Protein AF-A0A8H5MRT3-F1 (afdb_monomer)

Foldseek 3Di:
DDDDDDDDDDDDDDDDDDDDDDPDWDWDDDPDDTDTDDDDPDDDDDDPVCPVVVVVVVVVVVVVVVVVCVVPDPVNVLVVVLLVVLVVVVVVCVVVVHDDDSVVSSVVSVCVSVCVPVVVPDQDDCPDPLLVVQLVVCVVVVHDRPSVVSSVVVVVPD

Radius of gyration: 29.29 Å; Cα contacts (8 Å, |Δi|>4): 64; chains: 1; bounding box: 80×61×52 Å

Secondary structure (DSSP, 8-state):
----------------------------EETTEE-------------TTSHHHHHHHHHHHHHHHHHHHHHS-HHHHHHHHHHHHHHHHHHHHHHHT-S--HHHHHHHHHHHHTT-S-TTS----TTSHHHHHHHHHHHHTT---SHHHHHHHHHHT-

pLDDT: mean 70.68, std 19.43, range [31.06, 95.75]

Sequence (158 aa):
MKGSSFSFPLFLFPQDLSSSQIHTAQTLRGDGSKLTIIQDDDHYEHNDDDEIDAKSELQTYLDDIADALKKHSETKVDGIFNEKLSEMVYGSNMVEGVGSSLDITSELCRDIFAGVIDADDVEISDQDPIYKAVQMKLIEKCKPSAHEDVLRTLREVV

Organism: NCBI:txid751941

Mean predicted aligned error: 21.39 Å

Structure (mmCIF, N/CA/C/O backbone):
data_AF-A0A8H5MRT3-F1
#
_entry.id   AF-A0A8H5MRT3-F1
#
loop_
_atom_site.group_PDB
_atom_site.id
_atom_site.type_symbol
_atom_site.label_atom_id
_atom_site.label_alt_id
_atom_site.label_comp_id
_atom_site.label_asym_id
_atom_site.label_entity_id
_atom_site.label_seq_id
_atom_site.pdbx_PDB_ins_code
_atom_site.Cartn_x
_atom_site.Cartn_y
_atom_site.Cartn_z
_atom_site.occupancy
_atom_site.B_iso_or_equiv
_atom_site.auth_seq_id
_atom_site.auth_comp_id
_atom_site.auth_asym_id
_atom_site.auth_atom_id
_atom_site.pdbx_PDB_model_num
ATOM 1 N N . MET A 1 1 ? 18.147 -32.228 29.590 1.00 38.44 1 MET A N 1
ATOM 2 C CA . MET A 1 1 ? 17.944 -31.900 28.160 1.00 38.44 1 MET A CA 1
ATOM 3 C C . MET A 1 1 ? 18.566 -30.541 27.892 1.00 38.44 1 MET A C 1
ATOM 5 O O . MET A 1 1 ? 18.692 -29.755 28.819 1.00 38.44 1 MET A O 1
ATOM 9 N N . LYS A 1 2 ? 19.072 -30.371 26.671 1.00 37.56 2 LYS A N 1
ATOM 10 C CA . LYS A 1 2 ? 20.018 -29.345 26.213 1.00 37.56 2 LYS A CA 1
ATOM 11 C C . LYS A 1 2 ? 19.519 -27.912 26.443 1.00 37.56 2 LYS A C 1
ATOM 13 O O . LYS A 1 2 ? 18.344 -27.638 26.228 1.00 37.56 2 LYS A O 1
ATOM 18 N N . GLY A 1 3 ? 20.443 -27.037 26.836 1.00 40.56 3 GLY A N 1
ATOM 19 C CA . GLY A 1 3 ? 20.300 -25.588 26.742 1.00 40.56 3 GLY A CA 1
ATOM 20 C C . GLY A 1 3 ? 20.863 -25.052 25.427 1.00 40.56 3 GLY A C 1
ATOM 21 O O . GLY A 1 3 ? 21.593 -25.765 24.739 1.00 40.56 3 GLY A O 1
ATOM 22 N N . SER A 1 4 ? 20.556 -23.786 25.151 1.00 36.78 4 SER A N 1
ATOM 23 C CA . SER A 1 4 ? 21.283 -22.927 24.215 1.00 36.78 4 SER A CA 1
ATOM 24 C C . SER A 1 4 ? 21.171 -21.482 24.708 1.00 36.78 4 SER A C 1
ATOM 26 O O . SER A 1 4 ? 20.144 -20.840 24.509 1.00 36.78 4 SER A O 1
ATOM 28 N N . SER A 1 5 ? 22.220 -20.985 25.366 1.00 38.44 5 SER A N 1
ATOM 29 C CA . SER A 1 5 ? 22.462 -19.547 25.524 1.00 38.44 5 SER A CA 1
ATOM 30 C C . SER A 1 5 ? 23.349 -19.106 24.367 1.00 38.44 5 SER A C 1
ATOM 32 O O . SER A 1 5 ? 24.438 -19.654 24.190 1.00 38.44 5 SER A O 1
ATOM 34 N N . PHE A 1 6 ? 22.887 -18.141 23.576 1.00 35.59 6 PHE A N 1
ATOM 35 C CA . PHE A 1 6 ? 23.701 -17.519 22.537 1.00 35.59 6 PHE A CA 1
ATOM 36 C C . PHE A 1 6 ? 24.627 -16.475 23.169 1.00 35.59 6 PHE A C 1
ATOM 38 O O . PHE A 1 6 ? 24.176 -15.546 23.834 1.00 35.59 6 PHE A O 1
ATOM 45 N N . SER A 1 7 ? 25.930 -16.674 22.974 1.00 31.06 7 SER A N 1
ATOM 46 C CA . SER A 1 7 ? 27.013 -15.775 23.366 1.00 31.06 7 SER A CA 1
ATOM 47 C C . SER A 1 7 ? 27.576 -15.134 22.099 1.00 31.06 7 SER A C 1
ATOM 49 O O . SER A 1 7 ? 27.990 -15.849 21.186 1.00 31.06 7 SER A O 1
ATOM 51 N N . PHE A 1 8 ? 27.575 -13.803 22.037 1.00 37.38 8 PHE A N 1
ATOM 52 C CA . PHE A 1 8 ? 28.290 -13.041 21.014 1.00 37.38 8 PHE A CA 1
ATOM 53 C C . PHE A 1 8 ? 29.710 -12.755 21.517 1.00 37.38 8 PHE A C 1
ATOM 55 O O . PHE A 1 8 ? 29.850 -12.163 22.590 1.00 37.38 8 PHE A O 1
ATOM 62 N N . PRO A 1 9 ? 30.776 -13.128 20.788 1.00 39.16 9 PRO A N 1
ATOM 63 C CA . PRO A 1 9 ? 32.117 -12.748 21.190 1.00 39.16 9 PRO A CA 1
ATOM 64 C C . PRO A 1 9 ? 32.434 -11.318 20.728 1.00 39.16 9 PRO A C 1
ATOM 66 O O . PRO A 1 9 ? 32.571 -11.047 19.537 1.00 39.16 9 PRO A O 1
ATOM 69 N N . LEU A 1 10 ? 32.607 -10.418 21.702 1.00 44.59 10 LEU A N 1
ATOM 70 C CA . LEU A 1 10 ? 33.539 -9.296 21.590 1.00 44.59 10 LEU A CA 1
ATOM 71 C C . LEU A 1 10 ? 34.966 -9.867 21.502 1.00 44.59 10 LEU A C 1
ATOM 73 O O . LEU A 1 10 ? 35.394 -10.563 22.419 1.00 44.59 10 LEU A O 1
ATOM 77 N N . PHE A 1 11 ? 35.724 -9.505 20.469 1.00 35.75 11 PHE A N 1
ATOM 78 C CA . PHE A 1 11 ? 37.192 -9.497 20.515 1.00 35.75 11 PHE A CA 1
ATOM 79 C C . PHE A 1 11 ? 37.657 -8.175 19.889 1.00 35.75 11 PHE A C 1
ATOM 81 O O . PHE A 1 11 ? 37.386 -7.923 18.722 1.00 35.75 11 PHE A O 1
ATOM 88 N N . LEU A 1 12 ? 38.032 -7.174 20.689 1.00 33.06 12 LEU A N 1
ATOM 89 C CA . LEU A 1 12 ? 39.310 -6.968 21.393 1.00 33.06 12 LEU A CA 1
ATOM 90 C C . LEU A 1 12 ? 40.429 -6.532 20.425 1.00 33.06 12 LEU A C 1
ATOM 92 O O . LEU A 1 12 ? 41.080 -7.357 19.792 1.00 33.06 12 LEU A O 1
ATOM 96 N N . PHE A 1 13 ? 40.641 -5.215 20.350 1.00 41.34 13 PHE A N 1
ATOM 97 C CA . PHE A 1 13 ? 41.841 -4.586 19.791 1.00 41.34 13 PHE A CA 1
ATOM 98 C C . PHE A 1 13 ? 43.082 -4.960 20.618 1.00 41.34 13 PHE A C 1
ATOM 100 O O . PHE A 1 13 ? 43.016 -4.908 21.850 1.00 41.34 13 PHE A O 1
ATOM 107 N N . PRO A 1 14 ? 44.237 -5.200 19.975 1.00 41.59 14 PRO A N 1
ATOM 108 C CA . PRO A 1 14 ? 45.530 -4.912 20.580 1.00 41.59 14 PRO A CA 1
ATOM 109 C C . PRO A 1 14 ? 46.210 -3.708 19.918 1.00 41.59 14 PRO A C 1
ATOM 111 O O . PRO A 1 14 ? 46.106 -3.477 18.715 1.00 41.59 14 PRO A O 1
ATOM 114 N N . GLN A 1 15 ? 46.889 -2.958 20.779 1.00 37.81 15 GLN A N 1
ATOM 115 C CA . GLN A 1 15 ? 47.572 -1.689 20.571 1.00 37.81 15 GLN A CA 1
ATOM 116 C C . GLN A 1 15 ? 48.885 -1.810 19.775 1.00 37.81 15 GLN A C 1
ATOM 118 O O . GLN A 1 15 ? 49.547 -2.842 19.822 1.00 37.81 15 GLN A O 1
ATOM 123 N N . ASP A 1 16 ? 49.235 -0.697 19.123 1.00 38.53 16 ASP A N 1
ATOM 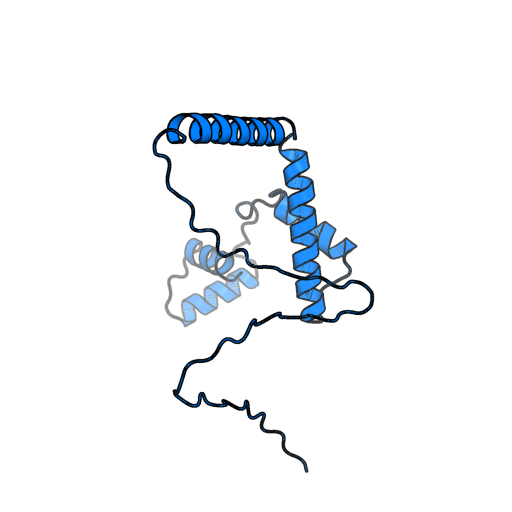124 C CA . ASP A 1 16 ? 50.571 -0.114 18.900 1.00 38.53 16 ASP A CA 1
ATOM 125 C C . ASP A 1 16 ? 51.800 -1.029 18.720 1.00 38.53 16 ASP A C 1
ATOM 127 O O . ASP A 1 16 ? 52.264 -1.664 19.664 1.00 38.53 16 ASP A O 1
ATOM 131 N N . LEU A 1 17 ? 52.444 -0.938 17.544 1.00 35.28 17 LEU A N 1
ATOM 132 C CA . LEU A 1 17 ? 53.775 -0.316 17.367 1.00 35.28 17 LEU A CA 1
ATOM 133 C C . LEU A 1 17 ? 54.348 -0.556 15.956 1.00 35.28 17 LEU A C 1
ATOM 135 O O . LEU A 1 17 ? 54.407 -1.679 15.469 1.00 35.28 17 LEU A O 1
ATOM 139 N N . SER A 1 18 ? 54.940 0.518 15.422 1.00 35.66 18 SER A N 1
ATOM 140 C CA . SER A 1 18 ? 56.098 0.542 14.515 1.00 35.66 18 SER A CA 1
ATOM 141 C C . SER A 1 18 ? 55.890 0.275 13.016 1.00 35.66 18 SER A C 1
ATOM 143 O O . SER A 1 18 ? 55.746 -0.854 12.560 1.00 35.66 18 SER A O 1
ATOM 145 N N . SER A 1 19 ? 56.048 1.371 12.264 1.00 47.59 19 SER A N 1
ATOM 146 C CA . SER A 1 19 ? 56.531 1.505 10.884 1.00 47.59 19 SER A CA 1
ATOM 147 C C . SER A 1 19 ? 56.924 0.225 10.148 1.00 47.59 19 SER A C 1
ATOM 149 O O . SER A 1 19 ? 57.973 -0.353 10.420 1.00 47.59 19 SER A O 1
ATOM 151 N N . SER A 1 20 ? 56.161 -0.109 9.109 1.00 41.44 20 SER A N 1
ATOM 152 C CA . SER A 1 20 ? 56.676 -0.442 7.774 1.00 41.44 20 SER A CA 1
ATOM 153 C C . SER A 1 20 ? 55.509 -0.867 6.885 1.00 41.44 20 SER A C 1
ATOM 155 O O . SER A 1 20 ? 54.874 -1.881 7.145 1.00 41.44 20 SER A O 1
ATOM 157 N N . GLN A 1 21 ? 55.261 -0.058 5.853 1.00 49.41 21 GLN A N 1
ATOM 158 C CA . GLN A 1 21 ? 54.480 -0.305 4.635 1.00 49.41 21 GLN A CA 1
ATOM 159 C C . GLN A 1 21 ? 53.710 -1.637 4.555 1.00 49.41 21 GLN A C 1
ATOM 161 O O . GLN A 1 21 ? 54.299 -2.695 4.336 1.00 49.41 21 GLN A O 1
ATOM 166 N N . ILE A 1 22 ? 52.377 -1.568 4.610 1.00 34.69 22 ILE A N 1
ATOM 167 C CA . ILE A 1 22 ? 51.505 -2.651 4.144 1.00 34.69 22 ILE A CA 1
ATOM 168 C C . ILE A 1 22 ? 50.530 -2.060 3.124 1.00 34.69 22 ILE A C 1
ATOM 170 O O . ILE A 1 22 ? 49.550 -1.406 3.480 1.00 34.69 22 ILE A O 1
ATOM 174 N N . HIS A 1 23 ? 50.804 -2.301 1.840 1.00 44.53 23 HIS A N 1
ATOM 175 C CA . HIS A 1 23 ? 49.820 -2.129 0.774 1.00 44.53 23 HIS A CA 1
ATOM 176 C C . HIS A 1 23 ? 48.643 -3.067 1.057 1.00 44.53 23 HIS A C 1
ATOM 178 O O . HIS A 1 23 ? 48.752 -4.285 0.904 1.00 44.53 23 HIS A O 1
ATOM 184 N N . THR A 1 24 ? 47.521 -2.512 1.511 1.00 42.94 24 THR A N 1
ATOM 185 C CA . THR A 1 24 ? 46.350 -3.308 1.884 1.00 42.94 24 THR A CA 1
ATOM 186 C C . THR A 1 24 ? 45.432 -3.441 0.672 1.00 42.94 24 THR A C 1
ATOM 188 O O . THR A 1 24 ? 44.496 -2.672 0.500 1.00 42.94 24 THR A O 1
ATOM 191 N N . ALA A 1 25 ? 45.703 -4.417 -0.196 1.00 45.69 25 ALA A N 1
ATOM 192 C CA . ALA A 1 25 ? 44.769 -4.801 -1.251 1.00 45.69 25 ALA A CA 1
ATOM 193 C C . ALA A 1 25 ? 43.696 -5.733 -0.663 1.00 45.69 25 ALA A C 1
ATOM 195 O O . ALA A 1 25 ? 43.982 -6.884 -0.326 1.00 45.69 25 ALA A O 1
ATOM 196 N N . GLN A 1 26 ? 42.453 -5.263 -0.540 1.00 53.03 26 GLN A N 1
ATOM 197 C CA . GLN A 1 26 ? 41.330 -6.129 -0.176 1.00 53.03 26 GLN A CA 1
ATOM 198 C C . GLN A 1 26 ? 40.795 -6.833 -1.428 1.00 53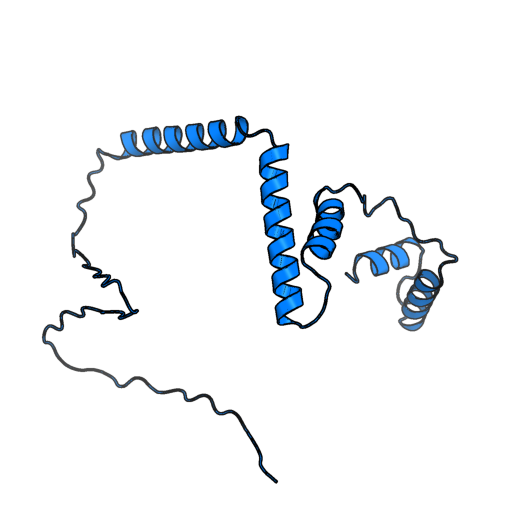.03 26 GLN A C 1
ATOM 200 O O . GLN A 1 26 ? 40.289 -6.201 -2.350 1.00 53.03 26 GLN A O 1
ATOM 205 N N . THR A 1 27 ? 40.924 -8.162 -1.471 1.00 46.84 27 THR A N 1
ATOM 206 C CA . THR A 1 27 ? 40.337 -9.007 -2.523 1.00 46.84 27 THR A CA 1
ATOM 207 C C . THR A 1 27 ? 39.107 -9.713 -1.964 1.00 46.84 27 THR A C 1
ATOM 209 O O . THR A 1 27 ? 39.235 -10.612 -1.135 1.00 46.84 27 THR A O 1
ATOM 212 N N . LEU A 1 28 ? 37.919 -9.342 -2.441 1.00 52.44 28 LEU A N 1
ATOM 213 C CA . LEU A 1 28 ? 36.685 -10.080 -2.175 1.00 52.44 28 LEU A CA 1
ATOM 214 C C . LEU A 1 28 ? 36.466 -11.088 -3.305 1.00 52.44 28 LEU A C 1
ATOM 216 O O . LEU A 1 28 ? 36.392 -10.728 -4.479 1.00 52.44 28 LEU A O 1
ATOM 220 N N . ARG A 1 29 ? 36.429 -12.375 -2.950 1.00 45.03 29 ARG A N 1
ATOM 221 C CA . ARG A 1 29 ? 36.371 -13.491 -3.899 1.00 45.03 29 ARG A CA 1
ATOM 222 C C . ARG A 1 29 ? 34.964 -14.093 -3.900 1.00 45.03 29 ARG A C 1
ATOM 224 O O . ARG A 1 29 ? 34.662 -14.950 -3.077 1.00 45.03 29 ARG A O 1
ATOM 231 N N . GLY A 1 30 ? 34.124 -13.628 -4.823 1.00 49.97 30 GLY A N 1
ATOM 232 C CA . GLY A 1 30 ? 32.877 -14.281 -5.231 1.00 49.97 30 GLY A CA 1
ATOM 233 C C . GLY A 1 30 ? 33.071 -14.957 -6.589 1.00 49.97 30 GLY A C 1
ATOM 234 O O . GLY A 1 30 ? 33.791 -14.434 -7.440 1.00 49.97 30 GLY A O 1
ATOM 235 N N . ASP A 1 31 ? 32.497 -16.146 -6.755 1.00 59.94 31 ASP A N 1
ATOM 236 C CA . ASP A 1 31 ? 32.684 -17.026 -7.912 1.00 59.94 31 ASP A CA 1
ATOM 237 C C . ASP A 1 31 ? 32.353 -16.304 -9.236 1.00 59.94 31 ASP A C 1
ATOM 239 O O . ASP A 1 31 ? 31.204 -15.958 -9.504 1.00 59.94 31 ASP A O 1
ATOM 243 N N . GLY A 1 32 ? 33.388 -16.020 -10.034 1.00 55.50 32 GLY A N 1
ATOM 244 C CA . GLY A 1 32 ? 33.270 -15.556 -11.421 1.00 55.50 32 GLY A CA 1
ATOM 245 C C . GLY A 1 32 ? 33.774 -14.147 -11.762 1.00 55.50 32 GLY A C 1
ATOM 246 O O . GLY A 1 32 ? 34.082 -13.920 -12.927 1.00 55.50 32 GLY A O 1
ATOM 247 N N . SER A 1 33 ? 33.936 -13.211 -10.817 1.00 55.47 33 SER A N 1
ATOM 248 C CA . SER A 1 33 ? 34.390 -11.839 -11.149 1.00 55.47 33 SER A CA 1
ATOM 249 C C . SER A 1 33 ? 35.351 -11.274 -10.103 1.00 55.47 33 SER A C 1
ATOM 251 O O . SER A 1 33 ? 34.990 -11.119 -8.939 1.00 55.47 33 SER A O 1
ATOM 253 N N . LYS A 1 34 ? 36.585 -10.945 -10.510 1.00 60.38 34 LYS A N 1
ATOM 254 C CA . LYS A 1 34 ? 37.601 -10.322 -9.645 1.00 60.38 34 LYS A CA 1
ATOM 255 C C . LYS A 1 34 ? 37.464 -8.798 -9.707 1.00 60.38 34 LYS A C 1
ATOM 257 O O . LYS A 1 34 ? 37.941 -8.183 -10.657 1.00 60.38 34 LYS A O 1
ATOM 262 N N . LEU A 1 35 ? 36.850 -8.197 -8.690 1.00 50.59 35 LEU A N 1
ATOM 263 C CA . LEU A 1 35 ? 36.849 -6.745 -8.507 1.00 50.59 35 LEU A CA 1
ATOM 264 C C . LEU A 1 35 ? 38.124 -6.329 -7.762 1.00 50.59 35 LEU A C 1
ATOM 266 O O . LEU A 1 35 ? 38.426 -6.872 -6.700 1.00 50.59 35 LEU A O 1
ATOM 270 N N . THR A 1 36 ? 38.877 -5.387 -8.330 1.00 55.16 36 THR A N 1
ATOM 271 C CA . THR A 1 36 ? 40.088 -4.831 -7.710 1.00 55.16 36 THR A CA 1
ATOM 272 C C . THR A 1 36 ? 39.850 -3.341 -7.505 1.00 55.16 36 THR A C 1
ATOM 274 O O . THR A 1 36 ? 39.602 -2.643 -8.483 1.00 55.16 36 THR A O 1
ATOM 277 N N . ILE A 1 37 ? 39.876 -2.871 -6.256 1.00 61.34 37 ILE A N 1
ATOM 278 C CA . ILE A 1 37 ? 39.757 -1.445 -5.927 1.00 61.34 37 ILE A CA 1
ATOM 279 C C . ILE A 1 37 ? 41.170 -0.921 -5.673 1.00 61.34 37 ILE A C 1
ATOM 281 O O . ILE A 1 37 ? 41.860 -1.422 -4.785 1.00 61.34 37 ILE A O 1
ATOM 285 N N . ILE A 1 38 ? 41.599 0.042 -6.485 1.00 72.75 38 ILE A N 1
ATOM 286 C CA . ILE A 1 38 ? 42.854 0.778 -6.321 1.00 72.75 38 ILE A CA 1
ATOM 287 C C . ILE A 1 38 ? 42.452 2.149 -5.783 1.00 72.75 38 ILE A C 1
ATOM 289 O O . ILE A 1 38 ? 41.589 2.802 -6.363 1.00 72.75 38 ILE A O 1
ATOM 293 N N . GLN A 1 39 ? 42.989 2.522 -4.625 1.00 62.72 39 GLN A N 1
ATOM 294 C CA . GLN A 1 39 ? 42.851 3.877 -4.105 1.00 62.72 39 GLN A CA 1
ATOM 295 C C . GLN A 1 39 ? 44.071 4.656 -4.573 1.00 62.72 39 GLN A C 1
ATOM 297 O O . GLN A 1 39 ? 45.186 4.343 -4.152 1.00 62.72 39 GLN A O 1
ATOM 302 N N . ASP A 1 40 ? 43.840 5.614 -5.460 1.00 63.69 40 ASP A N 1
ATOM 303 C CA . ASP A 1 40 ? 44.850 6.573 -5.880 1.00 63.69 40 ASP A CA 1
ATOM 304 C C . ASP A 1 40 ? 44.898 7.692 -4.826 1.00 63.69 40 ASP A C 1
ATOM 306 O O . ASP A 1 40 ? 43.877 8.293 -4.483 1.00 63.69 40 ASP A O 1
ATOM 310 N N . ASP A 1 41 ? 46.077 7.886 -4.233 1.00 62.78 41 ASP A N 1
ATOM 311 C CA . ASP A 1 41 ? 46.367 8.891 -3.198 1.00 62.78 41 ASP A CA 1
ATOM 312 C C . ASP A 1 41 ? 46.680 10.236 -3.869 1.00 62.78 41 ASP A C 1
ATOM 314 O O . ASP A 1 41 ? 47.768 10.801 -3.741 1.00 62.78 41 ASP A O 1
ATOM 318 N N . ASP A 1 42 ? 45.731 10.700 -4.679 1.00 64.75 42 ASP A N 1
ATOM 319 C CA . ASP A 1 42 ? 45.878 11.911 -5.470 1.00 64.75 42 ASP A CA 1
ATOM 320 C C . ASP A 1 42 ? 45.372 13.092 -4.639 1.00 64.75 42 ASP A C 1
ATOM 322 O O . ASP A 1 42 ? 44.178 13.254 -4.369 1.00 64.75 42 ASP A O 1
ATOM 326 N N . HIS A 1 43 ? 46.309 13.925 -4.193 1.00 60.38 43 HIS A N 1
ATOM 327 C CA . HIS A 1 43 ? 46.018 15.151 -3.464 1.00 60.38 43 HIS A CA 1
ATOM 328 C C . HIS A 1 43 ? 45.477 16.196 -4.456 1.00 60.38 43 HIS A C 1
ATOM 330 O O . HIS A 1 43 ? 46.241 16.780 -5.222 1.00 60.38 43 HIS A O 1
ATOM 336 N N . TYR A 1 44 ? 44.160 16.417 -4.472 1.00 61.03 44 TYR A N 1
ATOM 337 C CA . TYR A 1 44 ? 43.529 17.414 -5.342 1.00 61.03 44 TYR A CA 1
ATOM 338 C C . TYR A 1 44 ? 44.016 18.828 -4.979 1.00 61.03 44 TYR A C 1
ATOM 340 O O . TYR A 1 44 ? 43.763 19.314 -3.873 1.00 61.03 44 TYR A O 1
ATOM 348 N N . GLU A 1 45 ? 44.723 19.493 -5.896 1.00 59.78 45 GLU A N 1
ATOM 349 C CA . GLU A 1 45 ? 44.955 20.937 -5.814 1.00 59.78 45 GLU A CA 1
ATOM 350 C C . GLU A 1 45 ? 43.640 21.660 -6.135 1.00 59.78 45 GLU A C 1
ATOM 352 O O . GLU A 1 45 ? 43.021 21.426 -7.173 1.00 59.78 45 GLU A O 1
ATOM 357 N N . HIS A 1 46 ? 43.178 22.501 -5.207 1.00 54.97 46 HIS A N 1
ATOM 358 C CA . HIS A 1 46 ? 41.962 23.290 -5.372 1.00 54.97 46 HIS A CA 1
ATOM 359 C C . HIS A 1 46 ? 42.275 24.493 -6.271 1.00 54.97 46 HIS A C 1
ATOM 361 O O . HIS A 1 46 ? 42.890 25.457 -5.819 1.00 54.97 46 HIS A O 1
ATOM 367 N N . ASN A 1 47 ? 41.907 24.406 -7.551 1.00 57.12 47 ASN A N 1
ATOM 368 C CA . ASN A 1 47 ? 41.881 25.561 -8.442 1.00 57.12 47 ASN A CA 1
ATOM 369 C C . ASN A 1 47 ? 40.570 26.321 -8.216 1.00 57.12 47 ASN A C 1
ATOM 371 O O . ASN A 1 47 ? 39.493 25.832 -8.550 1.00 57.12 47 ASN A O 1
ATOM 375 N N . ASP A 1 48 ? 40.672 27.534 -7.676 1.00 56.72 48 ASP A N 1
ATOM 376 C CA . ASP A 1 48 ? 39.531 28.425 -7.412 1.00 56.72 48 ASP A CA 1
ATOM 377 C C . ASP A 1 48 ? 38.865 28.963 -8.707 1.00 56.72 48 ASP A C 1
ATOM 379 O O . ASP A 1 48 ? 37.851 29.657 -8.648 1.00 56.72 48 ASP A O 1
ATOM 383 N N . ASP A 1 49 ? 39.411 28.645 -9.888 1.00 55.16 49 ASP A N 1
ATOM 384 C CA . ASP A 1 49 ? 38.920 29.119 -11.191 1.00 55.16 49 ASP A CA 1
ATOM 385 C C . ASP A 1 49 ? 37.800 28.237 -11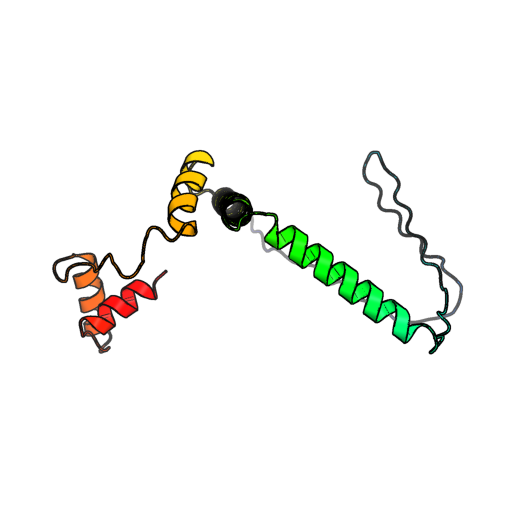.798 1.00 55.16 49 ASP A C 1
ATOM 387 O O . ASP A 1 49 ? 37.144 28.655 -12.755 1.00 55.16 49 ASP A O 1
ATOM 391 N N . ASP A 1 50 ? 37.517 27.061 -11.221 1.00 55.28 50 ASP A N 1
ATOM 392 C CA . ASP A 1 50 ? 36.532 26.093 -11.745 1.00 55.28 50 ASP A CA 1
ATOM 393 C C . ASP A 1 50 ? 35.117 26.244 -11.126 1.00 55.28 50 ASP A C 1
ATOM 395 O O . ASP A 1 50 ? 34.167 25.554 -11.511 1.00 55.28 50 ASP A O 1
ATOM 399 N N . GLU A 1 51 ? 34.929 27.168 -10.173 1.00 54.47 51 GLU A N 1
ATOM 400 C CA . GLU A 1 51 ? 33.679 27.303 -9.397 1.00 54.47 51 GLU A CA 1
ATOM 401 C C . GLU A 1 51 ? 32.484 27.799 -10.244 1.00 54.47 51 GLU A C 1
ATOM 403 O O . GLU A 1 51 ? 31.320 27.506 -9.949 1.00 54.47 51 GLU A O 1
ATOM 408 N N . ILE A 1 52 ? 32.751 28.531 -11.331 1.00 55.78 52 ILE A N 1
ATOM 409 C CA . ILE A 1 52 ? 31.708 29.113 -12.193 1.00 55.78 52 ILE A CA 1
ATOM 410 C C . ILE A 1 52 ? 31.120 28.069 -13.159 1.00 55.78 52 ILE A C 1
ATOM 412 O O . ILE A 1 52 ? 29.925 28.137 -13.462 1.00 55.78 52 ILE A O 1
ATOM 416 N N . ASP A 1 53 ? 31.910 27.084 -13.595 1.00 57.66 53 ASP A N 1
ATOM 417 C CA . ASP A 1 53 ? 31.475 26.077 -14.574 1.00 57.66 53 ASP A CA 1
ATOM 418 C C . ASP A 1 53 ? 30.658 24.961 -13.902 1.00 57.66 53 ASP A C 1
ATOM 420 O O . ASP A 1 53 ? 29.545 24.650 -14.333 1.00 57.66 53 ASP A O 1
ATOM 424 N N . ALA A 1 54 ? 31.115 24.483 -12.737 1.00 61.56 54 ALA A N 1
ATOM 425 C CA . ALA A 1 54 ? 30.463 23.413 -11.977 1.00 61.56 54 ALA A CA 1
ATOM 426 C C . ALA A 1 54 ? 29.021 23.748 -11.557 1.00 61.56 54 ALA A C 1
ATOM 428 O O . ALA A 1 54 ? 28.148 22.879 -11.536 1.00 61.56 54 ALA A O 1
ATOM 429 N N . LYS A 1 55 ? 28.736 25.017 -11.239 1.00 71.56 55 LYS A N 1
ATOM 430 C CA . LYS A 1 55 ? 27.378 25.453 -10.883 1.00 71.56 55 LYS A CA 1
ATOM 431 C C . LYS A 1 55 ? 26.442 25.450 -12.090 1.00 71.56 55 LYS A C 1
ATOM 433 O O . LYS A 1 55 ? 25.274 25.088 -11.948 1.00 71.56 55 LYS A O 1
ATOM 438 N N . SER A 1 56 ? 26.946 25.866 -13.250 1.00 73.31 56 SER A N 1
ATOM 439 C CA . SER A 1 56 ? 26.169 25.896 -14.489 1.00 73.31 56 SER A CA 1
ATOM 440 C C . SER A 1 56 ? 25.890 24.483 -15.008 1.00 73.31 56 SER A C 1
ATOM 442 O O . SER A 1 56 ? 24.767 24.182 -15.419 1.00 73.31 56 SER A O 1
ATOM 444 N N . GLU A 1 57 ? 26.864 23.584 -14.869 1.00 73.25 57 GLU A N 1
ATOM 445 C CA . GLU A 1 57 ? 26.716 22.168 -15.187 1.00 73.25 57 GLU A CA 1
ATOM 446 C C . GLU A 1 57 ? 25.724 21.495 -14.227 1.00 73.25 57 GLU A C 1
ATOM 448 O O . GLU A 1 57 ? 24.782 20.841 -14.666 1.00 73.25 57 GLU A O 1
ATOM 453 N N . LEU A 1 58 ? 25.843 21.748 -12.916 1.00 75.81 58 LEU A N 1
ATOM 454 C CA . LEU A 1 58 ? 24.899 21.252 -11.911 1.00 75.81 58 LEU A CA 1
ATOM 455 C C . LEU A 1 58 ? 23.470 21.744 -12.165 1.00 75.81 58 LEU A C 1
ATOM 457 O O . LEU A 1 58 ? 22.527 20.967 -12.036 1.00 75.81 58 LEU A O 1
ATOM 461 N N . GLN A 1 59 ? 23.294 23.015 -12.533 1.00 79.81 59 GLN A N 1
ATOM 462 C CA . GLN A 1 59 ? 21.978 23.547 -12.897 1.00 79.81 59 GLN A CA 1
ATOM 463 C C . GLN A 1 59 ? 21.416 22.865 -14.141 1.00 79.81 59 GLN A C 1
ATOM 465 O O . GLN A 1 59 ? 20.245 22.502 -14.139 1.00 79.81 59 GLN A O 1
ATOM 470 N N . THR A 1 60 ? 22.255 22.598 -15.139 1.00 85.38 60 THR A N 1
ATOM 471 C CA . THR A 1 60 ? 21.848 21.863 -16.342 1.00 85.38 60 THR A CA 1
ATOM 472 C C . THR A 1 60 ? 21.398 20.439 -15.999 1.00 85.38 60 THR A C 1
ATOM 474 O O . THR A 1 60 ? 20.329 20.018 -16.429 1.00 85.38 60 THR A O 1
ATOM 477 N N . TYR A 1 61 ? 22.134 19.719 -15.143 1.00 82.25 61 TYR A N 1
ATOM 478 C CA . TYR A 1 61 ? 21.717 18.388 -14.683 1.00 82.25 61 TYR A CA 1
ATOM 479 C C . TYR A 1 61 ? 20.408 18.417 -13.885 1.00 82.25 61 TYR A C 1
ATOM 481 O O . TYR A 1 61 ? 19.581 17.515 -14.021 1.00 82.25 61 TYR A O 1
ATOM 489 N N . LEU A 1 62 ? 20.205 19.433 -13.041 1.00 85.19 62 LEU A N 1
ATOM 490 C CA . LEU A 1 62 ? 18.966 19.587 -12.276 1.00 85.19 62 LEU A CA 1
ATOM 491 C C . LEU A 1 62 ? 17.770 19.884 -13.185 1.00 85.19 62 LEU A C 1
ATOM 493 O O . LEU A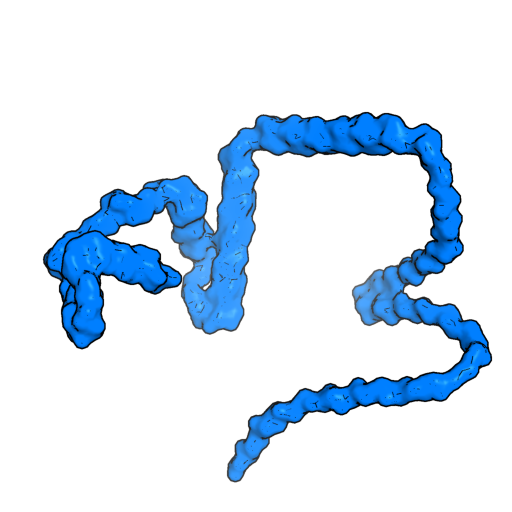 1 62 ? 16.697 19.317 -12.969 1.00 85.19 62 LEU A O 1
ATOM 497 N N . ASP A 1 63 ? 17.961 20.715 -14.207 1.00 87.69 63 ASP A N 1
ATOM 498 C CA . ASP A 1 63 ? 16.933 21.034 -15.195 1.00 87.69 63 ASP A CA 1
ATOM 499 C C . ASP A 1 63 ? 16.593 19.809 -16.058 1.00 87.69 63 ASP A C 1
ATOM 501 O O . ASP A 1 63 ? 15.416 19.506 -16.243 1.00 87.69 63 ASP A O 1
ATOM 505 N N . ASP A 1 64 ? 17.589 19.026 -16.484 1.00 86.38 64 ASP A N 1
ATOM 506 C CA . ASP A 1 64 ? 17.377 17.778 -17.229 1.00 86.38 64 ASP A CA 1
ATOM 507 C C . ASP A 1 64 ? 16.610 16.731 -16.403 1.00 86.38 64 ASP A C 1
ATOM 509 O O . ASP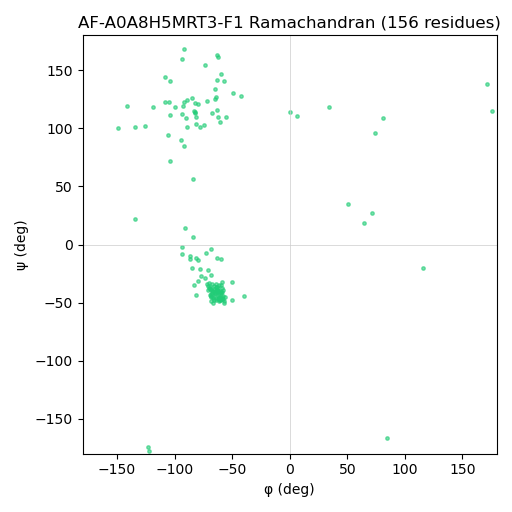 A 1 64 ? 15.732 16.034 -16.923 1.00 86.38 64 ASP A O 1
ATOM 513 N N . ILE A 1 65 ? 16.900 16.625 -15.100 1.00 82.88 65 ILE A N 1
ATOM 514 C CA . ILE A 1 65 ? 16.159 15.754 -14.177 1.00 82.88 65 ILE A CA 1
ATOM 515 C C . ILE A 1 65 ? 14.726 16.262 -14.010 1.00 82.88 65 ILE A C 1
ATOM 517 O O . ILE A 1 65 ? 13.786 15.467 -14.070 1.00 82.88 65 ILE A O 1
ATOM 521 N N . ALA A 1 66 ? 14.538 17.569 -13.828 1.00 82.31 66 ALA A N 1
ATOM 522 C CA . ALA A 1 66 ? 13.216 18.167 -13.708 1.00 82.31 66 ALA A CA 1
ATOM 523 C C . ALA A 1 66 ? 12.385 17.951 -14.982 1.00 82.31 66 ALA A C 1
ATOM 525 O O . ALA A 1 66 ? 11.220 17.565 -14.892 1.00 82.31 66 ALA A O 1
ATOM 526 N N . ASP A 1 67 ? 12.981 18.115 -16.162 1.00 81.00 67 ASP A N 1
ATOM 527 C CA . ASP A 1 67 ? 12.324 17.886 -17.447 1.00 81.00 67 ASP A CA 1
ATOM 528 C C . ASP A 1 67 ? 12.042 16.403 -17.700 1.00 81.00 67 ASP A C 1
ATOM 530 O O . ASP A 1 67 ? 10.972 16.063 -18.213 1.00 81.00 67 ASP A O 1
ATOM 534 N N . ALA A 1 68 ? 12.933 15.497 -17.290 1.00 77.38 68 ALA A N 1
ATOM 535 C CA . ALA A 1 68 ? 12.666 14.063 -17.324 1.00 77.38 68 ALA A CA 1
ATOM 536 C C . ALA A 1 68 ? 11.468 13.707 -16.432 1.00 77.38 68 ALA A C 1
ATOM 538 O O . ALA A 1 68 ? 10.530 13.054 -16.894 1.00 77.38 68 ALA A O 1
ATOM 539 N N . LEU A 1 69 ? 11.447 14.200 -15.191 1.00 68.88 69 LEU A N 1
ATOM 540 C CA . LEU A 1 69 ? 10.344 13.997 -14.249 1.00 68.88 69 LEU A CA 1
ATOM 541 C C . LEU A 1 69 ? 9.033 14.600 -14.764 1.00 68.88 69 LEU A C 1
ATOM 543 O O . LEU A 1 69 ? 7.986 13.984 -14.628 1.00 68.88 69 LEU A O 1
ATOM 547 N N . LYS A 1 70 ? 9.087 15.756 -15.430 1.00 72.12 70 LYS A N 1
ATOM 548 C CA . LYS A 1 70 ? 7.922 16.430 -16.019 1.00 72.12 70 LYS A CA 1
ATOM 549 C C . LYS A 1 70 ? 7.405 15.739 -17.285 1.00 72.12 70 LYS A C 1
ATOM 551 O O . LYS A 1 70 ? 6.217 15.810 -17.594 1.00 72.12 70 LYS A O 1
ATOM 556 N N . LYS A 1 71 ? 8.288 15.070 -18.034 1.00 66.69 71 LYS A N 1
ATOM 557 C CA . LYS A 1 71 ? 7.960 14.301 -19.248 1.00 66.69 71 LYS A CA 1
ATOM 558 C C . LYS A 1 71 ? 7.330 12.948 -18.924 1.00 66.69 71 LYS A C 1
ATOM 560 O O . LYS A 1 71 ? 6.553 12.422 -19.727 1.00 66.69 71 LYS A O 1
ATOM 565 N N . HIS A 1 72 ? 7.632 12.387 -17.759 1.00 57.47 72 HIS A N 1
ATOM 566 C CA . HIS A 1 72 ? 6.889 11.266 -17.210 1.00 57.47 72 HIS A CA 1
ATOM 567 C C . HIS A 1 72 ? 5.628 11.811 -16.537 1.00 57.47 72 HIS A C 1
ATOM 569 O O . HIS A 1 72 ? 5.688 12.373 -15.457 1.00 57.47 72 HIS A O 1
ATOM 575 N N . SER A 1 73 ? 4.474 11.666 -17.198 1.00 55.09 73 SER A N 1
ATOM 576 C CA . SER A 1 73 ? 3.167 11.945 -16.589 1.00 55.09 73 SER A CA 1
ATOM 577 C C . SER A 1 73 ? 3.134 11.391 -15.162 1.00 55.09 73 SER A C 1
ATOM 579 O O . SER A 1 73 ? 3.429 10.203 -15.016 1.00 55.09 73 SER A O 1
ATOM 581 N N . GLU A 1 74 ? 2.774 12.206 -14.165 1.00 57.16 74 GLU A N 1
ATOM 582 C CA . GLU A 1 74 ? 2.753 11.856 -12.726 1.00 57.16 74 GLU A CA 1
ATOM 583 C C . GLU A 1 74 ? 2.236 10.420 -12.494 1.00 57.16 74 GLU A C 1
ATOM 585 O O . GLU A 1 74 ? 2.923 9.582 -11.920 1.00 57.16 74 GLU A O 1
ATOM 590 N N . THR A 1 75 ? 1.152 10.055 -13.184 1.00 57.47 75 THR A N 1
ATOM 591 C CA . THR A 1 75 ? 0.544 8.708 -13.201 1.00 57.47 75 THR A CA 1
ATOM 592 C C . THR A 1 75 ? 1.474 7.510 -13.476 1.00 57.47 75 THR A C 1
ATOM 594 O O . THR A 1 75 ? 1.219 6.410 -12.987 1.00 57.47 75 THR A O 1
ATOM 597 N N . LYS A 1 76 ? 2.537 7.663 -14.278 1.00 59.75 76 LYS A N 1
ATOM 598 C CA . LYS A 1 76 ? 3.483 6.579 -14.609 1.00 59.75 76 LYS A CA 1
ATOM 599 C C . LYS A 1 76 ? 4.539 6.401 -13.527 1.00 59.75 76 LYS A C 1
ATOM 601 O O . LYS A 1 76 ? 4.968 5.276 -13.288 1.00 59.75 76 LYS A O 1
ATOM 606 N N . VAL A 1 77 ? 4.957 7.504 -12.911 1.00 64.75 77 VAL A N 1
ATOM 607 C CA . VAL A 1 77 ? 5.876 7.487 -11.770 1.00 64.75 77 VAL A CA 1
ATOM 608 C C . VAL A 1 77 ? 5.149 6.899 -10.563 1.00 64.75 77 VAL A C 1
ATOM 610 O O . VAL A 1 77 ? 5.675 5.981 -9.939 1.00 64.75 77 VAL A O 1
ATOM 613 N N . ASP A 1 78 ? 3.900 7.308 -10.339 1.00 72.06 78 ASP A N 1
ATOM 614 C CA . ASP A 1 78 ? 3.051 6.794 -9.261 1.00 72.06 78 ASP A CA 1
ATOM 615 C C . ASP A 1 78 ? 2.772 5.292 -9.413 1.00 72.06 78 ASP A C 1
ATOM 617 O O . ASP A 1 78 ? 2.844 4.540 -8.444 1.00 72.06 78 ASP A O 1
ATOM 621 N N . GLY A 1 79 ? 2.526 4.815 -10.640 1.00 78.12 79 GLY A N 1
ATOM 622 C CA . GLY A 1 79 ? 2.315 3.389 -10.907 1.00 78.12 79 GLY A CA 1
ATOM 623 C C . GLY A 1 79 ? 3.529 2.520 -10.561 1.00 78.12 79 GLY A C 1
ATOM 624 O O . GLY A 1 79 ? 3.383 1.499 -9.891 1.00 78.12 79 GLY A O 1
ATOM 625 N N . ILE A 1 80 ? 4.730 2.944 -10.972 1.00 84.00 80 ILE A N 1
ATOM 626 C CA . ILE A 1 80 ? 5.984 2.232 -10.664 1.00 84.00 80 ILE A CA 1
ATOM 627 C C . ILE A 1 80 ? 6.281 2.295 -9.161 1.00 84.00 80 ILE A C 1
ATOM 629 O O . ILE A 1 80 ? 6.720 1.311 -8.566 1.00 84.00 80 ILE A O 1
ATOM 633 N N . PHE A 1 81 ? 6.035 3.442 -8.531 1.00 85.75 81 PHE A N 1
ATOM 634 C CA . PHE A 1 81 ? 6.249 3.621 -7.101 1.00 85.75 81 PHE A CA 1
ATOM 635 C C . PHE A 1 81 ? 5.326 2.717 -6.270 1.00 85.75 81 PHE A C 1
ATOM 637 O O . PHE A 1 81 ? 5.796 1.994 -5.391 1.00 85.75 81 PHE A O 1
ATOM 644 N N . ASN A 1 82 ? 4.038 2.660 -6.613 1.00 88.25 82 ASN A N 1
ATOM 645 C CA . ASN A 1 82 ? 3.052 1.813 -5.939 1.00 88.25 82 ASN A CA 1
ATOM 646 C C . ASN A 1 82 ? 3.330 0.317 -6.136 1.00 88.25 82 ASN A C 1
ATOM 648 O O . ASN A 1 82 ? 3.144 -0.478 -5.209 1.00 88.25 82 ASN A O 1
ATOM 652 N N . GLU A 1 83 ? 3.820 -0.080 -7.312 1.00 90.31 83 GLU A N 1
ATOM 653 C CA . GLU A 1 83 ? 4.281 -1.448 -7.564 1.00 90.31 83 GLU A CA 1
ATOM 654 C C . GLU A 1 83 ? 5.431 -1.821 -6.618 1.00 90.31 83 GLU A C 1
ATOM 656 O O . GLU A 1 83 ? 5.377 -2.855 -5.949 1.00 90.31 83 GLU A O 1
ATOM 661 N N . LYS A 1 84 ? 6.431 -0.944 -6.475 1.00 92.81 84 LYS A N 1
ATOM 662 C CA . LYS A 1 84 ? 7.577 -1.188 -5.587 1.00 92.81 84 LYS A CA 1
ATOM 663 C C . LYS A 1 84 ? 7.191 -1.229 -4.112 1.00 92.81 84 LYS A C 1
ATOM 665 O O . LYS A 1 84 ? 7.685 -2.089 -3.382 1.00 92.81 84 LYS A O 1
ATOM 670 N N . LEU A 1 85 ? 6.272 -0.370 -3.678 1.00 92.88 85 LEU A N 1
ATOM 671 C CA . LEU A 1 85 ? 5.723 -0.441 -2.323 1.00 92.88 85 LEU A CA 1
ATOM 672 C C . LEU A 1 85 ? 4.978 -1.761 -2.077 1.00 92.88 85 LEU A C 1
ATOM 674 O O . LEU A 1 85 ? 5.131 -2.366 -1.018 1.00 92.88 85 LEU A O 1
ATOM 678 N N . SER A 1 86 ? 4.227 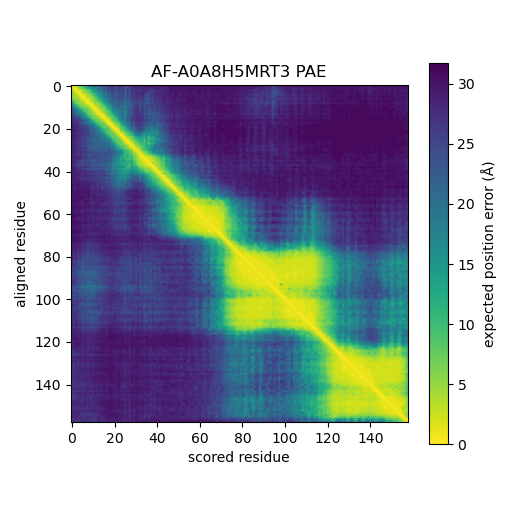-2.250 -3.066 1.00 92.94 86 SER A N 1
ATOM 679 C CA . SER A 1 86 ? 3.510 -3.528 -2.966 1.00 92.94 86 SER A CA 1
ATOM 680 C C . SER A 1 86 ? 4.469 -4.718 -2.845 1.00 92.94 86 SER A C 1
ATOM 682 O O . SER A 1 86 ? 4.256 -5.610 -2.022 1.00 92.94 86 SER A O 1
ATOM 684 N N . GLU A 1 87 ? 5.561 -4.717 -3.619 1.00 94.38 87 GLU A N 1
ATOM 685 C CA . GLU A 1 87 ? 6.625 -5.726 -3.522 1.00 94.38 87 GLU A CA 1
ATOM 686 C C . GLU A 1 87 ? 7.292 -5.725 -2.139 1.00 94.38 87 GLU A C 1
ATOM 688 O O . GLU A 1 87 ? 7.554 -6.792 -1.580 1.00 94.38 87 GLU A O 1
ATOM 693 N N . MET A 1 88 ? 7.539 -4.544 -1.562 1.00 95.56 88 MET A N 1
ATOM 694 C CA . MET A 1 88 ? 8.091 -4.418 -0.211 1.00 95.56 88 MET A CA 1
ATOM 695 C C . MET A 1 88 ? 7.157 -5.005 0.852 1.00 95.56 88 MET A C 1
ATOM 697 O O . MET A 1 88 ? 7.614 -5.769 1.704 1.00 95.56 88 MET A O 1
ATOM 701 N N . VAL A 1 89 ? 5.858 -4.689 0.794 1.00 94.38 89 VAL A N 1
ATOM 702 C 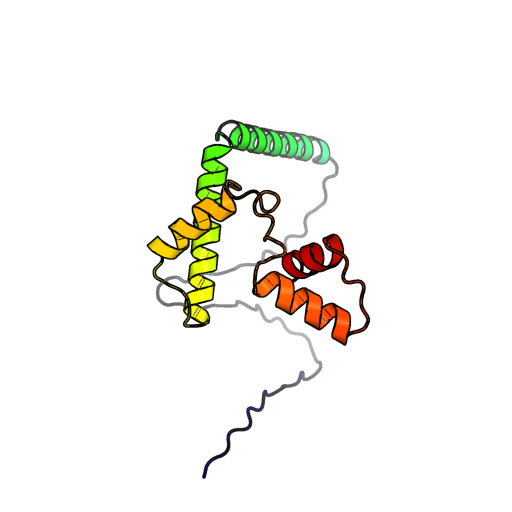CA . VAL A 1 89 ? 4.850 -5.234 1.722 1.00 94.38 89 VAL A CA 1
ATOM 703 C C . VAL A 1 89 ? 4.786 -6.757 1.612 1.00 94.38 89 VAL A C 1
ATOM 705 O O . VAL A 1 89 ? 4.835 -7.456 2.624 1.00 94.38 89 VAL A O 1
ATOM 708 N N . TYR A 1 90 ? 4.752 -7.287 0.387 1.00 95.75 90 TYR A N 1
ATOM 709 C CA . TYR A 1 90 ? 4.793 -8.730 0.158 1.00 95.75 90 TYR A CA 1
ATOM 710 C C . TYR A 1 90 ? 6.066 -9.364 0.735 1.00 95.75 90 TYR A C 1
ATOM 712 O O . TYR A 1 90 ? 5.992 -10.378 1.427 1.00 95.75 90 TYR A O 1
ATOM 720 N N . GLY A 1 91 ? 7.230 -8.749 0.510 1.00 94.38 91 GLY A N 1
ATOM 721 C CA . GLY A 1 91 ? 8.495 -9.205 1.081 1.00 94.38 91 GLY A CA 1
ATOM 72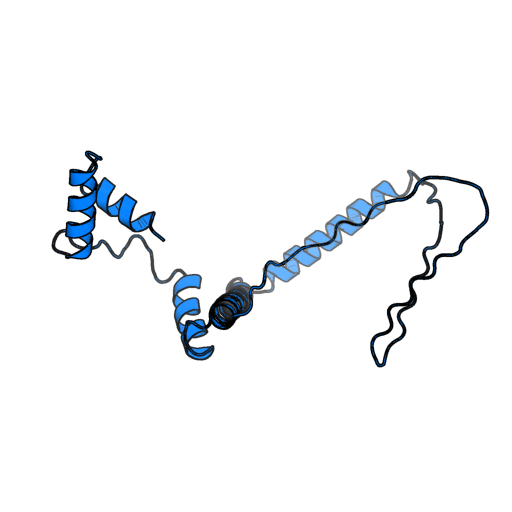2 C C . GLY A 1 91 ? 8.466 -9.267 2.610 1.00 94.38 91 GLY A C 1
ATOM 723 O O . GLY A 1 91 ? 8.888 -10.272 3.182 1.00 94.38 91 GLY A O 1
ATOM 724 N N . SER A 1 92 ? 7.910 -8.242 3.264 1.00 95.06 92 SER A N 1
ATOM 725 C CA . SER A 1 92 ? 7.745 -8.212 4.724 1.00 95.06 92 SER A CA 1
ATOM 726 C C . SER A 1 92 ? 6.867 -9.364 5.216 1.00 95.06 92 SER A C 1
ATOM 728 O O . SER A 1 92 ? 7.269 -10.117 6.104 1.00 95.06 92 SER A O 1
ATOM 730 N N . ASN A 1 93 ? 5.718 -9.577 4.568 1.00 93.38 93 ASN A N 1
ATOM 731 C CA . ASN A 1 93 ? 4.796 -10.668 4.891 1.00 93.38 93 ASN A CA 1
ATOM 732 C C . ASN A 1 93 ? 5.468 -12.047 4.772 1.00 93.38 93 ASN A C 1
ATOM 734 O O . ASN A 1 93 ? 5.280 -12.910 5.631 1.00 93.38 93 ASN A O 1
ATOM 738 N N . MET A 1 94 ? 6.298 -12.250 3.742 1.00 92.31 94 MET A N 1
ATOM 739 C CA . MET A 1 94 ? 7.025 -13.510 3.543 1.00 92.31 94 MET A CA 1
ATOM 740 C C . MET A 1 94 ? 8.089 -13.766 4.614 1.00 92.31 94 MET A C 1
ATOM 742 O O . MET A 1 94 ? 8.302 -14.920 4.985 1.00 92.31 94 MET A O 1
ATOM 746 N N . VAL A 1 95 ? 8.739 -12.720 5.133 1.00 93.19 95 VAL A N 1
ATOM 747 C CA . VAL A 1 95 ? 9.690 -12.841 6.252 1.00 93.19 95 VAL A CA 1
ATOM 748 C C . VAL A 1 95 ? 8.969 -13.222 7.547 1.00 93.19 95 VAL A C 1
ATOM 750 O O . VAL A 1 95 ? 9.473 -14.036 8.319 1.00 93.19 95 VAL A O 1
ATOM 753 N N . GLU A 1 96 ? 7.776 -12.674 7.767 1.00 91.31 96 GLU A N 1
ATOM 754 C CA . GLU A 1 96 ? 6.946 -12.941 8.947 1.00 91.31 96 GLU A CA 1
ATOM 755 C C . GLU A 1 96 ? 6.158 -14.261 8.860 1.00 91.31 96 GLU A C 1
ATOM 757 O O . GLU A 1 96 ? 5.654 -14.754 9.871 1.00 91.31 96 GLU A O 1
ATOM 762 N N . GLY A 1 97 ? 6.073 -14.869 7.672 1.00 86.94 97 GLY A N 1
ATOM 763 C CA . GLY A 1 97 ? 5.302 -16.093 7.436 1.00 86.94 97 GLY A CA 1
ATOM 764 C C . GLY A 1 97 ? 3.787 -15.868 7.469 1.00 86.94 97 GLY A C 1
ATOM 765 O O . GLY A 1 97 ? 3.034 -16.783 7.808 1.00 86.94 97 GLY A O 1
ATOM 766 N N . VAL A 1 98 ? 3.346 -14.654 7.139 1.00 90.06 98 VAL A N 1
ATOM 767 C CA . VAL A 1 98 ? 1.941 -14.228 7.098 1.00 90.06 98 VAL A CA 1
ATOM 768 C C . VAL A 1 98 ? 1.578 -13.721 5.699 1.00 90.06 98 VAL A C 1
ATOM 770 O O . VAL A 1 98 ? 2.391 -13.744 4.776 1.00 90.06 98 VAL A O 1
ATOM 773 N N . GLY A 1 99 ? 0.344 -13.248 5.532 1.00 87.19 99 GLY A N 1
ATOM 774 C CA . GLY A 1 99 ? -0.115 -12.628 4.293 1.00 87.19 99 GLY A CA 1
ATOM 775 C C . GLY A 1 99 ? -0.596 -13.623 3.239 1.00 87.19 99 GLY A C 1
ATOM 776 O O . GLY A 1 99 ? -0.876 -14.789 3.521 1.00 87.19 99 GLY A O 1
ATOM 777 N N . SER A 1 100 ? -0.753 -13.110 2.021 1.00 90.88 100 SER A N 1
ATOM 778 C CA . SER A 1 100 ? -1.275 -13.841 0.867 1.00 90.88 100 SER A CA 1
ATOM 779 C C . SER A 1 100 ? -0.270 -13.808 -0.286 1.00 90.88 100 SER A C 1
ATOM 781 O O . SER A 1 100 ? 0.854 -13.327 -0.134 1.00 90.88 100 SER A O 1
ATOM 783 N N . SER A 1 101 ? -0.655 -14.331 -1.446 1.00 94.19 101 SER A N 1
ATOM 784 C CA . SER A 1 101 ? 0.161 -14.272 -2.655 1.00 94.19 101 SER A CA 1
ATOM 785 C C . SER A 1 101 ? 0.405 -12.830 -3.126 1.00 94.19 101 SER A C 1
ATOM 787 O O . SER A 1 101 ? -0.267 -11.879 -2.708 1.00 94.19 101 SER A O 1
ATOM 789 N N . LEU A 1 102 ? 1.425 -12.661 -3.972 1.00 91.81 102 LEU A N 1
ATOM 790 C CA . LEU A 1 102 ? 1.858 -11.352 -4.463 1.00 91.81 102 LEU A CA 1
ATOM 791 C C . LEU A 1 102 ? 0.746 -10.625 -5.226 1.00 91.81 102 LEU A C 1
ATOM 793 O O . LEU A 1 102 ? 0.555 -9.441 -5.009 1.00 91.81 102 LEU A O 1
ATOM 797 N N . ASP A 1 103 ? -0.018 -11.328 -6.058 1.00 91.50 103 ASP A N 1
ATOM 798 C CA . ASP A 1 103 ? -1.163 -10.785 -6.799 1.00 91.50 103 ASP A CA 1
ATOM 799 C C . ASP A 1 103 ? -2.231 -10.191 -5.873 1.00 91.50 103 ASP A C 1
ATOM 801 O O . ASP A 1 103 ? -2.645 -9.050 -6.069 1.00 91.50 103 ASP A O 1
ATOM 805 N N . ILE A 1 104 ? -2.604 -10.920 -4.819 1.00 90.75 104 ILE A N 1
ATOM 806 C CA . ILE A 1 104 ? -3.572 -10.454 -3.819 1.00 90.75 104 ILE A CA 1
ATOM 807 C C . ILE A 1 104 ? -3.007 -9.249 -3.057 1.00 90.75 104 ILE A C 1
ATOM 809 O O . ILE A 1 104 ? -3.710 -8.269 -2.824 1.00 90.75 104 ILE A O 1
ATOM 813 N N . THR A 1 105 ? -1.725 -9.304 -2.690 1.00 92.19 105 THR A N 1
ATOM 814 C CA . THR A 1 105 ? -1.050 -8.213 -1.973 1.00 92.19 105 THR A CA 1
ATOM 815 C C . THR A 1 105 ? -0.986 -6.946 -2.828 1.00 92.19 105 THR A C 1
ATOM 817 O O . THR A 1 105 ? -1.358 -5.873 -2.366 1.00 92.19 105 THR A O 1
ATOM 820 N N . SER A 1 106 ? -0.574 -7.070 -4.089 1.00 90.50 106 SER A N 1
ATOM 821 C CA . SER A 1 106 ? -0.503 -5.971 -5.052 1.00 90.50 106 SER A CA 1
ATOM 822 C C . SER A 1 106 ? -1.869 -5.368 -5.356 1.00 90.50 106 SER A C 1
ATOM 824 O O . SER A 1 106 ? -1.965 -4.154 -5.514 1.00 90.50 106 SER A O 1
ATOM 826 N N . GLU A 1 107 ? -2.929 -6.177 -5.421 1.00 89.62 107 GLU A N 1
ATOM 827 C CA . GLU A 1 107 ? -4.288 -5.675 -5.630 1.00 89.62 107 GLU A CA 1
ATOM 828 C C . GLU A 1 107 ? -4.773 -4.824 -4.448 1.00 89.62 107 GLU A C 1
ATOM 830 O O . GLU A 1 107 ? -5.222 -3.699 -4.658 1.00 89.62 107 GLU A O 1
ATOM 835 N N . LEU A 1 108 ? -4.597 -5.305 -3.212 1.00 86.81 108 LEU A N 1
ATOM 836 C CA . LEU A 1 108 ? -4.915 -4.534 -2.004 1.00 86.81 108 LEU A CA 1
ATOM 837 C C . LEU A 1 108 ? -4.088 -3.247 -1.908 1.00 86.81 108 LEU A C 1
ATOM 839 O O . LEU A 1 108 ? -4.621 -2.168 -1.654 1.00 86.81 108 LEU A O 1
ATOM 843 N N . CYS A 1 109 ? -2.779 -3.356 -2.118 1.00 89.50 109 CYS A N 1
ATOM 844 C CA . CYS A 1 109 ? -1.864 -2.226 -2.038 1.00 89.50 109 CYS A CA 1
ATOM 845 C C . CYS A 1 109 ? -2.141 -1.166 -3.110 1.00 89.50 109 CYS A C 1
ATOM 847 O O . CYS A 1 109 ? -1.994 0.019 -2.828 1.00 89.50 109 CYS A O 1
ATOM 849 N N . ARG A 1 110 ? -2.582 -1.554 -4.313 1.00 86.94 110 ARG A N 1
ATOM 850 C CA . ARG A 1 110 ? -2.952 -0.605 -5.371 1.00 86.94 110 ARG A CA 1
ATOM 851 C C . ARG A 1 110 ? -4.038 0.357 -4.901 1.00 86.94 110 ARG A C 1
ATOM 853 O O . ARG A 1 110 ? -3.889 1.560 -5.088 1.00 86.94 110 ARG A O 1
ATOM 860 N N . ASP A 1 111 ? -5.101 -0.162 -4.300 1.00 80.25 111 ASP A N 1
ATOM 861 C CA . ASP A 1 111 ? -6.254 0.650 -3.908 1.00 80.25 111 ASP A CA 1
ATOM 862 C C . ASP A 1 111 ? -5.919 1.548 -2.699 1.00 80.25 111 ASP A C 1
ATOM 864 O O . ASP A 1 111 ? -6.355 2.699 -2.640 1.00 80.25 111 ASP A O 1
ATOM 868 N N . ILE A 1 112 ? -5.062 1.060 -1.789 1.00 82.94 112 ILE A N 1
ATOM 869 C CA . ILE A 1 112 ? -4.529 1.820 -0.646 1.00 82.94 112 ILE A CA 1
ATOM 870 C C . ILE A 1 112 ? -3.609 2.956 -1.117 1.00 82.94 112 ILE A C 1
ATOM 872 O O . ILE A 1 112 ? -3.780 4.103 -0.712 1.00 82.94 112 ILE A O 1
ATOM 876 N N . PHE A 1 113 ? -2.633 2.663 -1.981 1.00 84.19 113 PHE A N 1
ATOM 877 C CA . PHE A 1 113 ? -1.636 3.647 -2.415 1.00 84.19 113 PHE A CA 1
ATOM 878 C C . PHE A 1 113 ? -2.161 4.627 -3.466 1.00 84.19 113 PHE A C 1
ATOM 880 O O . PHE A 1 113 ? -1.619 5.719 -3.604 1.00 84.19 113 PHE A O 1
ATOM 887 N N . ALA A 1 114 ? -3.225 4.278 -4.190 1.00 79.19 114 ALA A N 1
ATOM 888 C CA . ALA A 1 114 ? -3.912 5.209 -5.081 1.00 79.19 114 ALA A CA 1
ATOM 889 C C . ALA A 1 114 ? -4.735 6.269 -4.325 1.00 79.19 114 ALA A C 1
ATOM 891 O O . ALA A 1 114 ? -5.271 7.172 -4.964 1.00 79.19 114 ALA A O 1
ATOM 892 N N . GLY A 1 115 ? -4.870 6.156 -2.996 1.00 68.12 115 GLY A N 1
ATOM 893 C CA . GLY A 1 115 ? -5.645 7.099 -2.186 1.00 68.12 115 GLY A CA 1
ATOM 894 C C . GLY A 1 115 ? -7.139 7.099 -2.515 1.00 68.12 115 GLY A C 1
ATOM 895 O O . GLY A 1 115 ? -7.831 8.053 -2.199 1.00 68.12 115 GLY A O 1
ATOM 896 N N . VAL A 1 116 ? -7.646 6.044 -3.169 1.00 63.25 116 VAL A N 1
ATOM 897 C CA . VAL A 1 116 ? -9.073 5.912 -3.527 1.00 63.25 116 VAL A CA 1
ATOM 898 C C . VAL A 1 116 ? -9.927 5.663 -2.281 1.00 63.25 116 VAL A C 1
ATOM 900 O O . VAL A 1 116 ? -11.127 5.924 -2.277 1.00 63.25 116 VAL A O 1
ATOM 903 N N . ILE A 1 117 ? -9.305 5.160 -1.216 1.00 59.44 117 ILE A N 1
ATOM 904 C CA . ILE A 1 117 ? -9.915 5.022 0.099 1.00 59.44 117 ILE A CA 1
ATOM 905 C C . ILE A 1 117 ? -9.546 6.272 0.899 1.00 59.44 117 ILE A C 1
ATOM 907 O O . ILE A 1 117 ? -8.519 6.298 1.579 1.00 59.44 117 ILE A O 1
ATOM 911 N N . ASP A 1 118 ? -10.379 7.307 0.819 1.00 56.62 118 ASP A N 1
ATOM 912 C CA . ASP A 1 118 ? -10.309 8.414 1.766 1.00 56.62 118 ASP A CA 1
ATOM 913 C C . ASP A 1 118 ? -10.595 7.848 3.164 1.00 56.62 118 ASP A C 1
ATOM 915 O O . ASP A 1 118 ? -11.710 7.427 3.480 1.00 56.62 118 ASP A O 1
ATOM 919 N N . ALA A 1 119 ? -9.567 7.804 4.016 1.00 55.00 119 ALA A N 1
ATOM 920 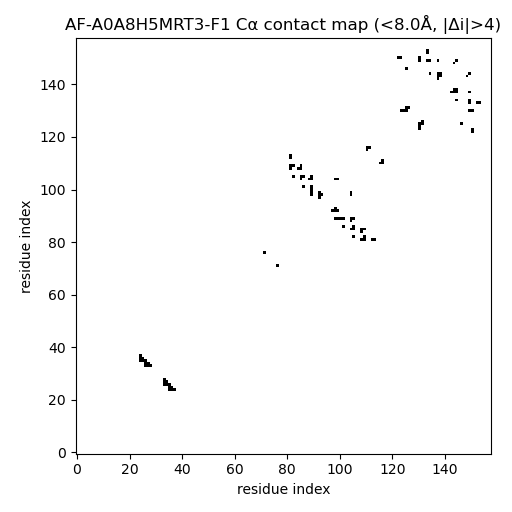C CA . ALA A 1 119 ? -9.683 7.340 5.401 1.00 55.00 119 ALA A CA 1
ATOM 921 C C . ALA A 1 119 ? -10.680 8.179 6.231 1.00 55.00 119 ALA A C 1
ATOM 923 O O . ALA A 1 119 ? -11.057 7.781 7.335 1.00 55.00 119 ALA A O 1
ATOM 924 N N . ASP A 1 120 ? -11.103 9.327 5.698 1.00 56.31 120 ASP A N 1
ATOM 925 C CA . ASP A 1 120 ? -12.098 10.216 6.285 1.00 56.31 120 ASP A CA 1
ATOM 926 C C . ASP A 1 120 ? -13.554 9.827 5.962 1.00 56.31 120 ASP A C 1
ATOM 928 O O . ASP A 1 120 ? -14.437 10.188 6.735 1.00 56.31 120 ASP A O 1
ATOM 932 N N . ASP A 1 121 ? -13.822 9.044 4.908 1.00 53.88 121 ASP A N 1
ATOM 933 C CA . ASP A 1 121 ? -15.196 8.793 4.427 1.00 53.88 121 ASP A CA 1
ATOM 934 C C . ASP A 1 121 ? -15.854 7.527 5.004 1.00 53.88 121 ASP A C 1
ATOM 936 O O . ASP A 1 121 ? -17.056 7.302 4.834 1.00 53.88 121 ASP A O 1
ATOM 940 N N . VAL A 1 122 ? -15.103 6.697 5.734 1.00 60.59 122 VAL A N 1
ATOM 941 C CA . VAL A 1 122 ? -15.645 5.521 6.432 1.00 60.59 122 VAL A CA 1
ATOM 942 C C . VAL A 1 122 ? -15.745 5.822 7.925 1.00 60.59 122 VAL A C 1
ATOM 944 O O . VAL A 1 122 ? -14.991 5.303 8.750 1.00 60.59 122 VAL A O 1
ATOM 947 N N . GLU A 1 123 ? -16.696 6.681 8.295 1.00 66.38 123 GLU A N 1
ATOM 948 C CA . GLU A 1 123 ? -17.088 6.828 9.695 1.00 66.38 123 GLU A CA 1
ATOM 949 C C . GLU A 1 123 ? -17.767 5.542 10.173 1.00 66.38 123 GLU A C 1
ATOM 951 O O . GLU A 1 123 ? -18.856 5.155 9.742 1.00 66.38 123 GLU A O 1
ATOM 956 N N . ILE A 1 124 ? -17.097 4.852 11.090 1.00 75.50 124 ILE A N 1
ATOM 957 C CA . ILE A 1 124 ? -17.670 3.707 11.782 1.00 75.50 124 ILE A CA 1
ATOM 958 C C . ILE A 1 124 ? -18.861 4.170 12.630 1.00 75.50 124 ILE A C 1
ATOM 960 O O . ILE A 1 124 ? -18.759 5.094 13.440 1.00 75.50 124 ILE A O 1
ATOM 964 N N . SER A 1 125 ? -20.011 3.524 12.433 1.00 80.38 125 SER A N 1
ATOM 965 C CA . SER A 1 125 ? -21.230 3.860 13.169 1.00 80.38 125 SER A CA 1
ATOM 966 C C . SER A 1 125 ? -21.023 3.699 14.677 1.00 80.38 125 SER A C 1
ATOM 968 O O . SER A 1 125 ? -20.365 2.772 15.146 1.00 80.38 125 SER A O 1
ATOM 970 N N . ASP A 1 126 ? -21.681 4.545 15.464 1.00 80.69 126 ASP A N 1
ATOM 971 C CA . ASP A 1 126 ? -21.742 4.428 16.921 1.00 80.69 126 ASP A CA 1
ATOM 972 C C . ASP A 1 126 ? -22.449 3.146 17.416 1.00 80.69 126 ASP A C 1
ATOM 974 O O . ASP A 1 126 ? -22.389 2.819 18.610 1.00 80.69 126 ASP A O 1
ATOM 978 N N . GLN A 1 127 ? -23.120 2.423 16.514 1.00 82.75 127 GLN A N 1
ATOM 979 C CA . GLN A 1 127 ? -23.703 1.100 16.739 1.00 82.75 127 GLN A CA 1
ATOM 980 C C . GLN A 1 127 ? -22.717 -0.044 16.493 1.00 82.75 127 GLN A C 1
ATOM 982 O O . GLN A 1 127 ? -23.005 -1.181 16.871 1.00 82.75 127 GLN A O 1
ATOM 987 N N . ASP A 1 128 ? -21.567 0.236 15.884 1.00 86.38 128 ASP A N 1
ATOM 988 C CA . ASP A 1 128 ? -20.587 -0.788 15.567 1.00 86.38 128 ASP A CA 1
ATOM 989 C C . ASP A 1 128 ? -20.013 -1.411 16.858 1.00 86.38 128 ASP A C 1
ATOM 991 O O . ASP A 1 128 ? -19.660 -0.695 17.810 1.00 86.38 128 ASP A O 1
ATOM 995 N N . PRO A 1 129 ? -19.908 -2.749 16.939 1.00 88.50 129 PRO A N 1
ATOM 996 C CA . PRO A 1 129 ? -19.346 -3.419 18.107 1.00 88.50 129 PRO A CA 1
ATOM 997 C C . PRO A 1 129 ? -17.901 -2.993 18.418 1.00 88.50 129 PRO A C 1
ATOM 999 O O . PRO A 1 129 ? -17.530 -2.925 19.593 1.00 88.50 129 PRO A O 1
ATOM 1002 N N . ILE A 1 130 ? -17.092 -2.667 17.406 1.00 87.31 130 ILE A N 1
ATOM 1003 C CA . ILE A 1 130 ? -15.718 -2.171 17.557 1.00 87.31 130 ILE A CA 1
ATOM 1004 C C . ILE A 1 130 ? -15.739 -0.775 18.185 1.00 87.31 130 ILE A C 1
ATOM 1006 O O . ILE A 1 130 ? -15.015 -0.531 19.156 1.00 87.31 130 ILE A O 1
ATOM 1010 N N . TYR A 1 131 ? -16.625 0.109 17.712 1.00 90.81 131 TYR A N 1
ATOM 1011 C CA . TYR A 1 131 ? -16.826 1.435 18.301 1.00 90.81 131 TYR A CA 1
ATOM 1012 C C . TYR A 1 131 ? -17.195 1.327 19.788 1.00 90.81 131 TYR A C 1
ATOM 1014 O O . TYR A 1 131 ? -16.550 1.936 20.647 1.00 90.81 131 TYR A O 1
ATOM 1022 N N . LYS A 1 132 ? -18.189 0.490 20.123 1.00 91.44 132 LYS A N 1
ATOM 1023 C CA . LYS A 1 132 ? -18.620 0.271 21.515 1.00 91.44 132 LYS A CA 1
ATOM 1024 C C . LYS A 1 132 ? -17.494 -0.281 22.388 1.00 91.44 132 LYS A C 1
ATOM 1026 O O . LYS A 1 132 ? -17.342 0.154 23.530 1.00 91.44 132 LYS A O 1
ATOM 1031 N N . ALA A 1 133 ? -16.684 -1.202 21.867 1.00 91.12 133 ALA A N 1
ATOM 1032 C CA . ALA A 1 133 ? -15.562 -1.774 22.605 1.00 91.12 133 ALA A CA 1
ATOM 1033 C C . ALA A 1 133 ? -14.484 -0.728 22.932 1.00 91.12 133 ALA A C 1
ATOM 1035 O O . ALA A 1 133 ? -13.965 -0.708 24.052 1.00 91.12 133 ALA A O 1
ATOM 1036 N N . VAL A 1 134 ? -14.156 0.161 21.989 1.00 89.81 134 VAL A N 1
ATOM 1037 C CA . VAL A 1 134 ? -13.196 1.253 22.222 1.00 89.81 134 VAL A CA 1
ATOM 1038 C C . VAL A 1 134 ? -13.761 2.283 23.191 1.00 89.81 134 VAL A C 1
ATOM 1040 O O . VAL A 1 134 ? -13.072 2.657 24.142 1.00 89.81 134 VAL A O 1
ATOM 1043 N N . GLN A 1 135 ? -15.027 2.672 23.028 1.00 92.38 135 GLN A N 1
ATOM 1044 C CA . GLN A 1 135 ? -15.703 3.573 23.959 1.00 92.38 135 GLN A CA 1
ATOM 1045 C C . GLN A 1 135 ? -15.662 3.025 25.393 1.00 92.38 135 GLN A C 1
ATOM 1047 O O . GLN A 1 135 ? -15.298 3.744 26.323 1.00 92.38 135 GLN A O 1
ATOM 1052 N N . MET A 1 136 ? -15.952 1.735 25.575 1.00 92.31 136 MET A N 1
ATOM 1053 C CA . MET A 1 136 ? -15.935 1.101 26.893 1.00 92.31 136 MET A CA 1
ATOM 1054 C C . MET A 1 136 ? -14.527 1.066 27.506 1.00 92.31 136 MET A C 1
ATOM 1056 O O . MET A 1 136 ? -14.375 1.364 28.689 1.00 92.31 136 MET A O 1
ATOM 1060 N N . LYS A 1 137 ? -13.485 0.798 26.706 1.00 91.31 137 LYS A N 1
ATOM 1061 C CA . LYS A 1 137 ? -12.079 0.858 27.152 1.00 91.31 137 LYS A CA 1
ATOM 1062 C C . LYS A 1 137 ? -11.643 2.271 27.551 1.00 91.31 137 LYS A C 1
ATOM 1064 O O . LYS A 1 137 ? -10.839 2.424 28.470 1.00 91.31 137 LYS A O 1
ATOM 1069 N N . LEU A 1 138 ? -12.123 3.305 26.856 1.00 92.06 138 LEU A N 1
ATOM 1070 C CA . LEU A 1 138 ? -11.832 4.699 27.207 1.00 92.06 138 LEU A CA 1
ATOM 1071 C C . LEU A 1 138 ? -12.504 5.081 28.529 1.00 92.06 138 LEU A C 1
ATOM 1073 O O . LEU A 1 138 ? -11.846 5.669 29.387 1.00 92.06 138 LEU A O 1
ATOM 1077 N N . ILE A 1 139 ? -13.758 4.664 28.729 1.00 92.31 139 ILE A N 1
ATOM 1078 C CA . ILE A 1 139 ? -14.489 4.846 29.992 1.00 92.31 139 ILE A CA 1
ATOM 1079 C C . ILE A 1 139 ? -13.775 4.125 31.142 1.00 92.31 139 ILE A C 1
ATOM 1081 O O . ILE A 1 139 ? -13.542 4.730 32.185 1.00 92.31 139 ILE A O 1
ATOM 1085 N N . GLU A 1 140 ? -13.370 2.867 30.945 1.00 94.69 140 GLU A N 1
ATOM 1086 C CA . GLU A 1 140 ? -12.637 2.076 31.945 1.00 94.69 140 GLU A CA 1
ATOM 1087 C C . GLU A 1 140 ? -11.329 2.758 32.372 1.00 94.69 140 GLU A C 1
ATOM 1089 O O . GLU A 1 140 ? -10.975 2.770 33.550 1.00 94.69 140 GLU A O 1
ATOM 1094 N N . LYS A 1 141 ? -10.623 3.375 31.420 1.00 92.88 141 LYS A N 1
ATOM 1095 C CA . LYS A 1 141 ? -9.372 4.101 31.671 1.00 92.88 141 LYS A CA 1
ATOM 1096 C C . LYS A 1 141 ? -9.582 5.544 32.147 1.00 92.88 141 LYS A C 1
ATOM 1098 O O . LYS A 1 141 ? -8.598 6.278 32.233 1.00 92.88 141 LYS A O 1
ATOM 1103 N N . CYS A 1 142 ? -10.821 5.965 32.421 1.00 90.44 142 CYS A N 1
ATOM 1104 C CA . CYS A 1 142 ? -11.186 7.348 32.754 1.00 90.44 142 CYS A CA 1
ATOM 1105 C C . CYS A 1 142 ? -10.640 8.381 31.747 1.00 90.44 142 CYS A C 1
ATOM 1107 O O . CYS A 1 142 ? -10.240 9.483 32.125 1.00 90.44 142 CYS A O 1
ATOM 1109 N N . LYS A 1 143 ? -10.581 8.014 30.463 1.00 91.62 143 LYS A N 1
ATOM 1110 C CA . LYS A 1 143 ? -10.154 8.891 29.369 1.00 91.62 143 LYS A CA 1
ATOM 1111 C C . LYS A 1 143 ? -11.360 9.584 28.722 1.00 91.62 143 LYS A C 1
ATOM 1113 O O . LYS A 1 143 ? -12.484 9.086 28.839 1.00 91.62 143 LYS A O 1
ATOM 1118 N N . PRO A 1 144 ? -11.140 10.708 28.013 1.00 91.56 144 PRO A N 1
ATOM 1119 C CA . PRO A 1 144 ? -12.147 11.275 27.124 1.00 91.56 144 PRO A CA 1
ATOM 1120 C C . PRO A 1 144 ? -12.706 10.191 26.190 1.00 91.56 144 PRO A C 1
ATOM 1122 O O . PRO A 1 144 ? -11.950 9.395 25.634 1.00 91.56 144 PRO A O 1
ATOM 1125 N N . SER A 1 145 ? -14.033 10.106 26.116 1.00 89.25 145 SER A N 1
ATOM 1126 C CA . SER A 1 145 ? -14.782 9.064 25.396 1.00 89.25 145 SER A CA 1
ATOM 1127 C C . SER A 1 145 ? -15.914 9.656 24.552 1.00 89.25 145 SER A C 1
ATOM 1129 O O . SER A 1 145 ? -16.883 8.964 24.222 1.00 89.25 145 SER A O 1
ATOM 1131 N N . ALA A 1 146 ? -15.801 10.948 24.214 1.00 91.00 146 ALA A N 1
ATOM 1132 C CA . ALA A 1 146 ? -16.678 11.563 23.232 1.00 91.00 146 ALA A CA 1
ATOM 1133 C C . ALA A 1 146 ? -16.465 10.897 21.866 1.00 91.00 146 ALA A C 1
ATOM 1135 O O . ALA A 1 146 ? -15.461 10.219 21.645 1.00 91.00 146 ALA A O 1
ATOM 1136 N N . HIS A 1 147 ? -17.411 11.093 20.949 1.00 87.38 147 HIS A N 1
ATOM 1137 C CA . HIS A 1 147 ? -17.368 10.478 19.622 1.00 87.38 147 HIS A CA 1
ATOM 1138 C C . HIS A 1 147 ? -16.018 10.694 18.919 1.00 87.38 147 HIS A C 1
ATOM 1140 O O . HIS A 1 147 ? -15.366 9.728 18.534 1.00 87.38 147 HIS A O 1
ATOM 1146 N N . GLU A 1 148 ? -15.532 11.934 18.917 1.00 86.94 148 GLU A N 1
ATOM 1147 C CA . GLU A 1 148 ? -14.220 12.312 18.378 1.00 86.94 148 GLU A CA 1
ATOM 1148 C C . GLU A 1 148 ? -13.047 11.583 19.043 1.00 86.94 148 GLU A C 1
ATOM 1150 O O . GLU A 1 148 ? -12.081 11.208 18.386 1.00 86.94 148 GLU A O 1
ATOM 1155 N N . ASP A 1 149 ? -13.114 11.338 20.355 1.00 88.00 149 ASP A N 1
ATOM 1156 C CA . ASP A 1 149 ? -12.048 10.636 21.070 1.00 88.00 149 ASP A CA 1
ATOM 1157 C C . ASP A 1 149 ? -12.005 9.151 20.692 1.00 88.00 149 ASP A C 1
ATOM 1159 O O . ASP A 1 149 ? -10.924 8.561 20.607 1.00 88.00 149 ASP A O 1
ATOM 1163 N N . VAL A 1 150 ? -13.178 8.552 20.464 1.00 88.19 150 VAL A N 1
ATOM 1164 C CA . VAL A 1 150 ? -13.316 7.166 20.004 1.00 88.19 150 VAL A CA 1
ATOM 1165 C C . VAL A 1 150 ? -12.803 7.044 18.572 1.00 88.19 150 VAL A C 1
ATOM 1167 O O . VAL A 1 150 ? -11.968 6.179 18.314 1.00 88.19 150 VAL A O 1
ATOM 1170 N N . LEU A 1 151 ? -13.232 7.934 17.670 1.00 85.50 151 LEU A N 1
ATOM 1171 C CA . LEU A 1 151 ? -12.769 7.961 16.280 1.00 85.50 151 LEU A CA 1
ATOM 1172 C C . LEU A 1 151 ? -11.260 8.195 16.191 1.00 85.50 151 LEU A C 1
ATOM 1174 O O . LEU A 1 151 ? -10.565 7.454 15.500 1.00 85.50 151 LEU A O 1
ATOM 1178 N N . ARG A 1 152 ? -10.726 9.155 16.952 1.00 85.94 152 ARG A N 1
ATOM 1179 C CA . ARG A 1 152 ? -9.281 9.396 17.035 1.00 85.94 152 ARG A CA 1
ATOM 1180 C C . ARG A 1 152 ? -8.535 8.156 17.519 1.00 85.94 152 ARG A C 1
ATOM 1182 O O . ARG A 1 152 ? -7.564 7.755 16.894 1.00 85.94 152 ARG A O 1
ATOM 1189 N N . THR A 1 153 ? -9.009 7.512 18.586 1.00 85.00 153 THR A N 1
ATOM 1190 C CA . THR A 1 153 ? -8.383 6.280 19.097 1.00 85.00 153 THR A CA 1
ATOM 1191 C C . THR A 1 153 ? -8.414 5.161 18.055 1.00 85.00 153 THR A C 1
ATOM 1193 O O . THR A 1 153 ? -7.479 4.376 17.982 1.00 85.00 153 THR A O 1
ATOM 1196 N N . LEU A 1 154 ? -9.467 5.072 17.243 1.00 80.44 154 LEU A N 1
ATOM 1197 C CA . LEU A 1 154 ? -9.549 4.091 16.160 1.00 80.44 154 LEU A CA 1
ATOM 1198 C C . LEU A 1 154 ? -8.564 4.393 15.026 1.00 80.44 154 LEU A C 1
ATOM 1200 O O . LEU A 1 154 ? -7.948 3.465 14.514 1.00 80.44 154 LEU A O 1
ATOM 1204 N N . ARG A 1 155 ? -8.368 5.671 14.680 1.00 77.38 155 ARG A N 1
ATOM 1205 C CA . ARG A 1 155 ? -7.389 6.103 13.668 1.00 77.38 155 ARG A CA 1
ATOM 1206 C C . ARG A 1 155 ? -5.937 5.941 14.133 1.00 77.38 155 ARG A C 1
ATOM 1208 O O . ARG A 1 155 ? -5.068 5.662 13.322 1.00 77.38 155 ARG A O 1
ATOM 1215 N N . GLU A 1 156 ? -5.672 6.107 15.428 1.00 76.25 156 GLU A N 1
ATOM 1216 C CA . GLU A 1 156 ? -4.322 6.033 16.013 1.00 76.25 156 GLU A CA 1
ATOM 1217 C C . GLU A 1 156 ? -3.827 4.598 16.285 1.00 76.25 156 GLU A C 1
ATOM 1219 O O . GLU A 1 156 ? -2.654 4.417 16.598 1.00 76.25 156 GLU A O 1
ATOM 1224 N N . VAL A 1 157 ? -4.691 3.577 16.213 1.00 62.62 157 VAL A N 1
ATOM 1225 C CA . VAL A 1 157 ? -4.357 2.169 16.541 1.00 62.62 157 VAL A CA 1
ATOM 1226 C C . VAL A 1 157 ? -3.859 1.365 15.320 1.00 62.62 157 VAL A C 1
ATOM 1228 O O . VAL A 1 157 ? -3.766 0.142 15.390 1.00 62.62 157 VAL A O 1
ATOM 1231 N N . VAL A 1 158 ? -3.501 2.035 14.220 1.00 44.72 158 VAL A N 1
ATOM 1232 C CA . VAL A 1 158 ? -2.868 1.404 13.042 1.00 44.72 158 VAL A CA 1
ATOM 1233 C C . VAL A 1 158 ? -1.428 0.991 13.340 1.00 44.72 158 VAL A C 1
ATOM 1235 O O . VAL A 1 158 ? -0.670 1.825 13.886 1.00 44.72 158 VAL A O 1
#

Solvent-accessible surface area (backbone atoms only — not comparable to full-atom values): 10307 Å² total; per-residue (Å²): 134,86,86,85,83,91,81,82,84,85,80,82,88,82,81,89,84,80,93,75,91,75,88,82,77,73,74,65,87,55,98,91,59,87,62,80,78,81,85,80,92,72,82,79,79,85,66,84,82,54,66,72,55,56,54,54,51,51,48,49,54,52,50,52,50,52,51,51,55,66,68,45,53,65,71,60,56,50,51,54,50,48,52,54,53,23,52,50,53,43,51,52,26,60,76,74,74,49,85,73,55,64,70,61,40,37,54,56,37,47,48,60,70,67,54,77,62,55,84,80,75,69,73,79,50,85,81,35,68,67,50,48,52,49,32,51,52,24,53,75,67,72,43,78,54,50,71,68,45,38,53,49,54,62,67,68,70,115

Nearest PDB structures (foldseek):
  1knz-assembly2_C  TM=5.026E-01  e=6.265E+00  Simian rotavirus A/SA11
  1knz-assembly4_N  TM=4.845E-01  e=7.101E+00  Simian rotavirus A/SA11